Protein AF-A0A8B6FGN2-F1 (afdb_monomer_lite)

pLDDT: mean 79.42, std 17.48, range [38.09, 95.12]

InterPro domains:
  IPR011010 DNA breaking-rejoining enzyme, catalytic core [SSF56349] (1-50)
  IPR013762 Integrase-like, catalytic domain superfamily [G3DSA:1.10.443.10] (1-70)

Secondary structure (DSSP, 8-state):
-HHHHHHTT---TT----HHHHHHHHHHHHHHTT--HHHHHHHHT--SGGGGGG----HHHHHHHHHHHSPPP---------------------------SS--------TT--EEEEEETTEEEEEE-

Sequence (129 aa):
MKELFKAAGISTTDRNITNHSGKVTCCTTLFNAGFSDSTVKSRSGHRSTASDTYKRPLETLQDNVSKALQPPVPTSKNVKQENDLSIAKSNQHSFEDKENDNSTMTINVPNCINKVVIFKNGKRYCLEI

Structure (mmCIF, N/CA/C/O backbone):
data_AF-A0A8B6FGN2-F1
#
_entry.id   AF-A0A8B6FGN2-F1
#
loop_
_atom_site.group_PDB
_atom_site.id
_atom_site.type_symbol
_atom_site.label_atom_id
_atom_site.label_alt_id
_atom_site.label_comp_id
_atom_site.label_asym_id
_atom_site.label_entity_id
_atom_site.label_seq_id
_atom_site.pdbx_PDB_ins_code
_atom_site.Cartn_x
_atom_site.Cartn_y
_atom_site.Cartn_z
_atom_site.occupancy
_atom_site.B_iso_or_equiv
_atom_site.auth_seq_id
_atom_site.auth_comp_id
_atom_site.auth_asym_id
_atom_site.auth_atom_id
_atom_site.pdbx_PDB_model_num
ATOM 1 N N . MET A 1 1 ? 14.679 -1.729 -21.507 1.00 78.25 1 MET A N 1
ATOM 2 C CA . MET A 1 1 ? 13.427 -1.657 -20.719 1.00 78.25 1 MET A CA 1
ATOM 3 C C . MET A 1 1 ? 12.359 -0.829 -21.428 1.00 78.25 1 MET A C 1
ATOM 5 O O . MET A 1 1 ? 11.334 -1.407 -21.740 1.00 78.25 1 MET A O 1
ATOM 9 N N . LYS A 1 2 ? 12.588 0.449 -21.771 1.00 83.31 2 LYS A N 1
ATOM 10 C CA . LYS A 1 2 ? 11.606 1.277 -22.511 1.00 83.31 2 LYS A CA 1
ATOM 11 C C . LYS A 1 2 ? 11.091 0.635 -23.811 1.00 83.31 2 LYS A C 1
ATOM 13 O O . LYS A 1 2 ? 9.887 0.614 -24.017 1.00 83.31 2 LYS A O 1
ATOM 18 N N . GLU A 1 3 ? 11.969 0.009 -24.598 1.00 87.81 3 GLU A N 1
ATOM 19 C CA . GLU A 1 3 ? 11.564 -0.740 -25.804 1.00 87.81 3 GLU A CA 1
ATOM 20 C C . GLU A 1 3 ? 10.603 -1.901 -25.516 1.00 87.81 3 GLU A C 1
ATOM 22 O O . GLU A 1 3 ? 9.680 -2.137 -26.284 1.00 87.81 3 GLU A O 1
ATOM 27 N N . LEU A 1 4 ? 10.758 -2.591 -24.381 1.00 88.50 4 LEU A N 1
ATOM 28 C CA . LEU A 1 4 ? 9.853 -3.674 -23.981 1.00 88.50 4 LEU A CA 1
ATOM 29 C C . LEU A 1 4 ? 8.465 -3.130 -23.620 1.00 88.50 4 LEU A C 1
ATOM 31 O O . LEU A 1 4 ? 7.458 -3.709 -24.010 1.00 88.50 4 LEU A O 1
ATOM 35 N N . PHE A 1 5 ? 8.405 -1.988 -22.929 1.00 88.56 5 PHE A N 1
ATOM 36 C CA . PHE A 1 5 ? 7.139 -1.304 -22.646 1.00 88.56 5 PHE A CA 1
ATOM 37 C C . PHE A 1 5 ? 6.477 -0.787 -23.929 1.00 88.56 5 PHE A C 1
ATOM 39 O O . PHE A 1 5 ? 5.275 -0.965 -24.102 1.00 88.56 5 PHE A O 1
ATOM 46 N N . LYS A 1 6 ? 7.261 -0.233 -24.861 1.00 89.25 6 LYS A N 1
ATOM 47 C CA . LYS A 1 6 ? 6.781 0.222 -26.171 1.00 89.25 6 LYS A CA 1
ATOM 48 C C . LYS A 1 6 ? 6.234 -0.933 -27.016 1.00 89.25 6 LYS A C 1
ATOM 50 O O . LYS A 1 6 ? 5.146 -0.807 -27.566 1.00 89.25 6 LYS A O 1
ATOM 55 N N . ALA A 1 7 ? 6.939 -2.065 -27.067 1.00 92.44 7 ALA A N 1
ATOM 56 C CA . ALA A 1 7 ? 6.481 -3.278 -27.748 1.00 92.44 7 ALA A CA 1
ATOM 57 C C . ALA A 1 7 ? 5.191 -3.846 -27.129 1.00 92.44 7 ALA A C 1
ATOM 59 O O . ALA A 1 7 ? 4.355 -4.389 -27.843 1.00 92.44 7 ALA A O 1
ATOM 60 N N . ALA A 1 8 ? 4.998 -3.669 -25.819 1.00 91.25 8 ALA A N 1
ATOM 61 C CA . ALA A 1 8 ? 3.770 -4.028 -25.113 1.00 91.25 8 ALA A CA 1
ATOM 62 C C . ALA A 1 8 ? 2.637 -2.986 -25.251 1.00 91.25 8 ALA A C 1
ATOM 64 O O . ALA A 1 8 ? 1.598 -3.135 -24.612 1.00 91.25 8 ALA A O 1
ATOM 65 N N . GLY A 1 9 ? 2.824 -1.912 -26.030 1.00 91.81 9 GLY A N 1
ATOM 66 C CA . GLY A 1 9 ? 1.829 -0.845 -26.193 1.00 91.81 9 GLY A CA 1
ATOM 67 C C . GLY A 1 9 ? 1.652 0.051 -24.961 1.00 91.81 9 GLY A C 1
ATOM 68 O O . GLY A 1 9 ? 0.671 0.784 -24.860 1.00 91.81 9 GLY A O 1
ATOM 69 N N . ILE A 1 10 ? 2.587 0.015 -24.007 1.00 87.50 10 ILE A N 1
ATOM 70 C CA . ILE A 1 10 ? 2.536 0.828 -22.790 1.00 87.50 10 ILE A CA 1
ATOM 71 C C . ILE A 1 10 ? 3.251 2.156 -23.051 1.00 87.50 10 ILE A C 1
ATOM 73 O O . ILE A 1 10 ? 4.459 2.186 -23.295 1.00 87.50 10 ILE A O 1
ATOM 77 N N . SER A 1 11 ? 2.510 3.265 -22.952 1.00 87.94 11 SER A N 1
ATOM 78 C CA . SER A 1 11 ? 3.074 4.612 -23.096 1.00 87.94 11 SER A CA 1
ATOM 79 C C . SER A 1 11 ? 4.149 4.886 -22.040 1.00 87.94 11 SER A C 1
ATOM 81 O O . SER A 1 11 ? 3.940 4.697 -20.837 1.00 87.94 11 SER A O 1
ATOM 83 N N . THR A 1 12 ? 5.307 5.361 -22.500 1.00 87.69 12 THR A N 1
ATOM 84 C CA . THR A 1 12 ? 6.436 5.754 -21.647 1.00 87.69 12 THR A CA 1
ATOM 85 C C . THR A 1 12 ? 6.637 7.269 -21.587 1.00 87.69 12 THR A C 1
ATOM 87 O O . THR A 1 12 ? 7.581 7.712 -20.942 1.00 87.69 12 THR A O 1
ATOM 90 N N . THR A 1 13 ? 5.808 8.058 -22.277 1.00 84.50 13 THR A N 1
ATOM 91 C CA . THR A 1 13 ? 6.031 9.498 -22.509 1.00 84.50 13 THR A CA 1
ATOM 92 C C . THR A 1 13 ? 6.006 10.302 -21.210 1.00 84.50 13 THR A C 1
ATOM 94 O O . THR A 1 13 ? 6.890 11.119 -20.980 1.00 84.50 13 THR A O 1
ATOM 97 N N . ASP A 1 14 ? 5.080 9.969 -20.309 1.00 87.19 14 ASP A N 1
ATOM 98 C CA . ASP A 1 14 ? 4.891 10.678 -19.034 1.00 87.19 14 ASP A CA 1
ATOM 99 C C . ASP A 1 14 ? 5.536 9.953 -17.842 1.00 87.19 14 ASP A C 1
ATOM 101 O O . ASP A 1 14 ? 5.304 10.292 -16.682 1.00 87.19 14 ASP A O 1
ATOM 105 N N . ARG A 1 15 ? 6.315 8.890 -18.096 1.00 83.38 15 ARG A N 1
ATOM 106 C CA . ARG A 1 15 ? 6.840 8.006 -17.046 1.00 83.38 15 ARG A CA 1
ATOM 107 C C . ARG A 1 15 ? 8.352 7.884 -17.131 1.00 83.38 15 ARG A C 1
ATOM 109 O O . ARG A 1 15 ? 8.903 7.409 -18.124 1.00 83.38 15 ARG A O 1
ATOM 116 N N . ASN A 1 16 ? 9.034 8.182 -16.028 1.00 84.12 16 ASN A N 1
ATOM 117 C CA . ASN A 1 16 ? 10.458 7.889 -15.907 1.00 84.12 16 ASN A CA 1
ATOM 118 C C . ASN A 1 16 ? 10.689 6.396 -15.607 1.00 84.12 16 ASN A C 1
ATOM 120 O O . ASN A 1 16 ? 10.888 5.986 -14.462 1.00 84.12 16 ASN A O 1
ATOM 124 N N . ILE A 1 17 ? 10.617 5.570 -16.653 1.00 86.38 17 ILE A N 1
ATOM 125 C CA . ILE A 1 17 ? 10.857 4.127 -16.566 1.00 86.38 17 ILE A CA 1
ATOM 126 C C . ILE A 1 17 ? 12.354 3.853 -16.715 1.00 86.38 17 ILE A C 1
ATOM 128 O O . ILE A 1 17 ? 12.938 4.037 -17.787 1.00 86.38 17 ILE A O 1
ATOM 132 N N . THR A 1 18 ? 12.956 3.362 -15.637 1.00 88.38 18 THR A N 1
ATOM 133 C CA . THR A 1 18 ? 14.355 2.925 -15.574 1.00 88.38 18 THR A CA 1
ATOM 134 C C . THR A 1 18 ? 14.422 1.472 -15.120 1.00 88.38 18 THR A C 1
ATOM 136 O O . THR A 1 18 ? 13.438 0.914 -14.640 1.00 88.38 18 THR A O 1
ATOM 139 N N . ASN A 1 19 ? 15.600 0.849 -15.199 1.00 86.06 19 ASN A N 1
ATOM 140 C CA . ASN A 1 19 ? 15.784 -0.511 -14.684 1.00 86.06 19 ASN A CA 1
ATOM 141 C C . ASN A 1 19 ? 15.431 -0.632 -13.189 1.00 86.06 19 ASN A C 1
ATOM 143 O O . ASN A 1 19 ? 14.973 -1.685 -12.746 1.00 86.06 19 ASN A O 1
ATOM 147 N N . HIS A 1 20 ? 15.581 0.452 -12.419 1.00 88.00 20 HIS A N 1
ATOM 148 C CA . HIS A 1 20 ? 15.188 0.485 -11.015 1.00 88.00 20 HIS A CA 1
ATOM 149 C C . HIS A 1 20 ? 13.667 0.370 -10.833 1.00 88.00 20 HIS A C 1
ATOM 151 O O . HIS A 1 20 ? 13.224 -0.273 -9.885 1.00 88.00 20 HIS A O 1
ATOM 157 N N . SER A 1 21 ? 12.865 0.889 -11.771 1.00 88.56 21 SER A N 1
ATOM 158 C CA . SER A 1 21 ? 11.399 0.829 -11.722 1.00 88.56 21 SER A CA 1
ATOM 159 C C . SER A 1 21 ? 10.883 -0.608 -11.599 1.00 88.56 21 SER A C 1
ATOM 161 O O . SER A 1 21 ? 10.006 -0.869 -10.784 1.00 88.56 21 SER A O 1
ATOM 163 N N . GLY A 1 22 ? 11.477 -1.568 -12.321 1.00 89.56 22 GLY A N 1
ATOM 164 C CA . GLY A 1 22 ? 11.097 -2.982 -12.200 1.00 89.56 22 GLY A CA 1
ATOM 165 C C . GLY A 1 22 ? 11.405 -3.572 -10.820 1.00 89.56 22 GLY A C 1
ATOM 166 O O . GLY A 1 22 ? 10.636 -4.377 -10.294 1.00 89.56 22 GLY A O 1
ATOM 167 N N . LYS A 1 23 ? 12.501 -3.127 -10.193 1.00 91.19 23 LYS A N 1
ATOM 168 C CA . LYS A 1 23 ? 12.879 -3.546 -8.840 1.00 91.19 23 LYS A CA 1
ATOM 169 C C . LYS A 1 23 ? 11.898 -3.004 -7.798 1.00 91.19 23 LYS A C 1
ATOM 171 O O . LYS A 1 23 ? 11.472 -3.758 -6.928 1.00 91.19 23 LYS A O 1
ATOM 176 N N . VAL A 1 24 ? 11.494 -1.740 -7.939 1.00 91.88 24 VAL A N 1
ATOM 177 C CA . VAL A 1 24 ? 10.450 -1.108 -7.115 1.00 91.88 24 VAL A CA 1
ATOM 178 C C . VAL A 1 24 ? 9.137 -1.878 -7.242 1.00 91.88 24 VAL A C 1
ATOM 180 O O . VAL A 1 24 ? 8.597 -2.322 -6.234 1.00 91.88 24 VAL A O 1
ATOM 183 N N . THR A 1 25 ? 8.663 -2.114 -8.470 1.00 92.44 25 THR A N 1
ATOM 184 C CA . THR A 1 25 ? 7.418 -2.857 -8.719 1.00 92.44 25 THR A CA 1
ATOM 185 C C . THR A 1 25 ? 7.454 -4.254 -8.104 1.00 92.44 25 THR A C 1
ATOM 187 O O . THR A 1 25 ? 6.477 -4.668 -7.481 1.00 92.44 25 THR A O 1
ATOM 190 N N . CYS A 1 26 ? 8.578 -4.965 -8.221 1.00 92.94 26 CYS A N 1
ATOM 191 C CA . CYS A 1 26 ? 8.763 -6.274 -7.596 1.00 92.94 26 CYS A CA 1
ATOM 192 C C . CYS A 1 26 ? 8.614 -6.199 -6.067 1.00 92.94 26 CYS A C 1
ATOM 194 O O . CYS A 1 26 ? 7.783 -6.908 -5.501 1.00 92.94 26 CYS A O 1
ATOM 196 N N . CYS A 1 27 ? 9.348 -5.299 -5.402 1.00 95.12 27 CYS A N 1
ATOM 197 C CA . CYS A 1 27 ? 9.255 -5.130 -3.950 1.00 95.12 27 CYS A CA 1
ATOM 198 C C . CYS A 1 27 ? 7.839 -4.751 -3.499 1.00 95.12 27 CYS A C 1
ATOM 200 O O . CYS A 1 27 ? 7.310 -5.374 -2.583 1.00 95.12 27 CYS A O 1
ATOM 202 N N . THR A 1 28 ? 7.208 -3.767 -4.151 1.00 93.81 28 THR A N 1
ATOM 203 C CA . THR A 1 28 ? 5.837 -3.340 -3.830 1.00 93.81 28 THR A CA 1
ATOM 204 C C . THR A 1 28 ? 4.842 -4.489 -3.975 1.00 93.81 28 THR A C 1
ATOM 206 O O . THR A 1 28 ? 3.995 -4.674 -3.108 1.00 93.81 28 THR A O 1
ATOM 209 N N . THR A 1 29 ? 4.962 -5.297 -5.031 1.00 93.81 29 THR A N 1
ATOM 210 C CA . THR A 1 29 ? 4.073 -6.450 -5.251 1.00 93.81 29 THR A CA 1
ATOM 211 C C . THR A 1 29 ? 4.214 -7.479 -4.132 1.00 93.81 29 THR A C 1
ATOM 213 O O . THR A 1 29 ? 3.211 -7.969 -3.623 1.00 93.81 29 THR A O 1
ATOM 216 N N . LEU A 1 30 ? 5.446 -7.773 -3.704 1.00 93.94 30 LEU A N 1
ATOM 217 C CA . LEU A 1 30 ? 5.685 -8.717 -2.613 1.00 93.94 30 LEU A CA 1
ATOM 218 C C . LEU A 1 30 ? 5.149 -8.199 -1.272 1.00 93.94 30 LEU A C 1
ATOM 220 O O . LEU A 1 30 ? 4.524 -8.957 -0.535 1.00 93.94 30 LEU A O 1
ATOM 224 N N . PHE A 1 31 ? 5.336 -6.914 -0.966 1.00 93.56 31 PHE A N 1
ATOM 225 C CA . PHE A 1 31 ? 4.752 -6.331 0.243 1.00 93.56 31 PHE A CA 1
ATOM 226 C C . PHE A 1 31 ? 3.223 -6.385 0.224 1.00 93.56 31 PHE A C 1
ATOM 228 O O . PHE A 1 31 ? 2.617 -6.776 1.217 1.00 93.56 31 PHE A O 1
ATOM 235 N N . ASN A 1 32 ? 2.596 -6.066 -0.911 1.00 90.19 32 ASN A N 1
ATOM 236 C CA . ASN A 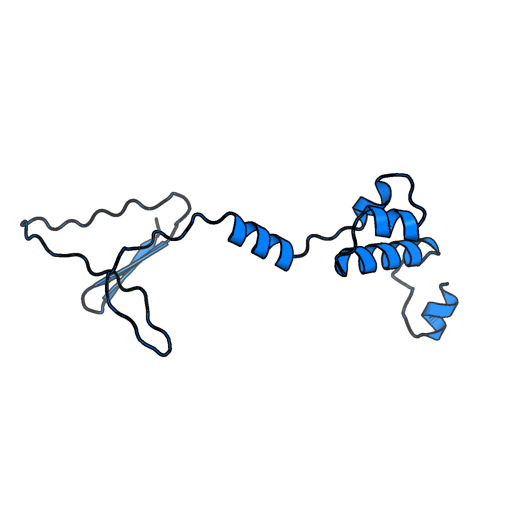1 32 ? 1.139 -6.122 -1.049 1.00 90.19 32 ASN A CA 1
ATOM 237 C C . ASN A 1 32 ? 0.586 -7.553 -0.956 1.00 90.19 32 ASN A C 1
ATOM 239 O O . ASN A 1 32 ? -0.542 -7.741 -0.514 1.00 90.19 32 ASN A O 1
ATOM 243 N N . ALA A 1 33 ? 1.376 -8.558 -1.337 1.00 90.25 33 ALA A N 1
ATOM 244 C CA . ALA A 1 33 ? 1.040 -9.968 -1.149 1.00 90.25 33 ALA A CA 1
ATOM 245 C C . ALA A 1 33 ? 1.240 -10.459 0.302 1.00 90.25 33 ALA A C 1
ATOM 247 O O . ALA A 1 33 ? 0.990 -11.627 0.588 1.00 90.25 33 ALA A O 1
ATOM 248 N N . GLY A 1 34 ? 1.687 -9.592 1.220 1.00 90.25 34 GLY A N 1
ATOM 249 C CA . GLY A 1 34 ? 1.833 -9.906 2.643 1.00 90.25 34 GLY A CA 1
ATOM 250 C C . GLY A 1 34 ? 3.143 -10.601 3.019 1.00 90.25 34 GLY A C 1
ATOM 251 O O . GLY A 1 34 ? 3.260 -11.112 4.132 1.00 90.25 34 GLY A O 1
ATOM 252 N N . PHE A 1 35 ? 4.143 -10.635 2.130 1.00 92.62 35 PHE A N 1
ATOM 253 C CA . PHE A 1 35 ? 5.446 -11.209 2.470 1.00 92.62 35 PHE A CA 1
ATOM 254 C C . PHE A 1 35 ? 6.193 -10.355 3.500 1.00 92.62 35 PHE A C 1
ATOM 256 O O . PHE A 1 35 ? 6.139 -9.125 3.483 1.00 92.62 35 PHE A O 1
ATOM 263 N N . SER A 1 36 ? 6.948 -11.025 4.373 1.00 92.62 36 SER A N 1
ATOM 264 C CA . SER A 1 36 ? 7.726 -10.366 5.420 1.00 92.62 36 SER A CA 1
ATOM 265 C C . SER A 1 36 ? 8.888 -9.542 4.862 1.00 92.62 36 SER A C 1
ATOM 267 O O . SER A 1 36 ? 9.494 -9.884 3.843 1.00 92.62 36 SER A O 1
ATOM 269 N N . ASP A 1 37 ? 9.276 -8.500 5.597 1.00 92.94 37 ASP A N 1
ATOM 270 C CA . ASP A 1 37 ? 10.412 -7.636 5.259 1.00 92.94 37 ASP A CA 1
ATOM 271 C C . ASP A 1 37 ? 11.697 -8.401 4.979 1.00 92.94 37 ASP A C 1
ATOM 273 O O . ASP A 1 37 ? 12.403 -8.081 4.027 1.00 92.94 37 ASP A O 1
ATOM 277 N N . SER A 1 38 ? 12.011 -9.407 5.797 1.00 94.25 38 SER A N 1
ATOM 278 C CA . SER A 1 38 ? 13.215 -10.220 5.631 1.00 94.25 38 SER A CA 1
ATOM 279 C C . SER A 1 38 ? 13.198 -10.970 4.300 1.00 94.25 38 SER A C 1
ATOM 281 O O . SER A 1 38 ? 14.208 -10.999 3.594 1.00 94.25 38 SER A O 1
ATOM 283 N N . THR A 1 39 ? 12.035 -11.498 3.913 1.00 95.00 39 THR A N 1
ATOM 284 C CA . THR A 1 39 ? 11.831 -12.201 2.643 1.00 95.00 39 THR A CA 1
ATOM 285 C C . THR A 1 39 ? 11.993 -11.243 1.470 1.00 95.00 39 THR A C 1
ATOM 287 O O . THR A 1 39 ? 12.761 -11.518 0.546 1.00 95.00 39 THR A O 1
ATOM 290 N N . VAL A 1 40 ? 11.332 -10.082 1.519 1.00 95.06 40 VAL A N 1
ATOM 291 C CA . VAL A 1 40 ? 11.413 -9.081 0.447 1.00 95.06 40 VAL A CA 1
ATOM 292 C C . VAL A 1 40 ? 12.832 -8.526 0.318 1.00 95.06 40 VAL A C 1
ATOM 294 O O . VAL A 1 40 ? 13.354 -8.441 -0.796 1.00 95.06 40 VAL A O 1
ATOM 297 N N . LYS A 1 41 ? 13.504 -8.213 1.433 1.00 94.88 41 LYS A N 1
ATOM 298 C CA . LYS A 1 41 ? 14.896 -7.731 1.461 1.00 94.88 41 LYS A CA 1
ATOM 299 C C . LYS A 1 41 ? 15.860 -8.768 0.889 1.00 94.88 41 LYS A C 1
ATOM 301 O O . LYS A 1 41 ? 16.648 -8.429 0.008 1.00 94.88 41 LYS A O 1
ATOM 306 N N . SER A 1 42 ? 15.737 -10.031 1.304 1.00 94.50 42 SER A N 1
ATOM 307 C CA . SER A 1 42 ? 16.541 -11.140 0.776 1.00 94.50 42 SER A CA 1
ATOM 308 C C . SER A 1 42 ? 16.346 -11.307 -0.734 1.00 94.50 42 SER A C 1
ATOM 310 O O . SER A 1 42 ? 17.312 -11.299 -1.497 1.00 94.50 42 SER A O 1
ATOM 312 N N . ARG A 1 43 ? 15.088 -11.341 -1.198 1.00 94.25 43 ARG A N 1
ATOM 313 C CA . ARG A 1 43 ? 14.753 -11.552 -2.614 1.00 94.25 43 ARG A CA 1
ATOM 314 C C . ARG A 1 43 ? 15.191 -10.406 -3.523 1.00 94.25 43 ARG A C 1
ATOM 316 O O . ARG A 1 43 ? 15.560 -10.646 -4.673 1.00 94.25 43 ARG A O 1
ATOM 323 N N . SER A 1 44 ? 15.125 -9.174 -3.026 1.00 92.62 44 SER A N 1
ATOM 324 C CA . SER A 1 44 ? 15.484 -7.959 -3.768 1.00 92.62 44 SER A CA 1
ATOM 325 C C . SER A 1 44 ? 16.947 -7.534 -3.580 1.00 92.62 44 SER A C 1
ATOM 327 O O . SER A 1 44 ? 17.413 -6.611 -4.256 1.00 92.62 44 SER A O 1
ATOM 329 N N . GLY A 1 45 ? 17.690 -8.195 -2.689 1.00 93.31 45 GLY A N 1
ATOM 330 C CA . GLY A 1 45 ? 19.085 -7.879 -2.384 1.00 93.31 45 GLY A CA 1
ATOM 331 C C . GLY A 1 45 ? 19.274 -6.573 -1.607 1.00 93.31 45 GLY A C 1
ATOM 332 O O . GLY A 1 45 ? 20.335 -5.960 -1.705 1.00 93.31 45 GLY A O 1
ATOM 333 N N . HIS A 1 46 ? 18.263 -6.114 -0.865 1.00 93.94 46 HIS A N 1
ATOM 334 C CA . HIS A 1 46 ? 18.421 -4.970 0.031 1.00 93.94 46 HIS A CA 1
ATOM 335 C C . HIS A 1 46 ? 19.103 -5.412 1.328 1.00 93.94 46 HIS A C 1
ATOM 337 O O . HIS A 1 46 ? 18.688 -6.373 1.972 1.00 93.94 46 HIS A O 1
ATOM 343 N N . ARG A 1 47 ? 20.156 -4.688 1.715 1.00 91.19 47 ARG A N 1
ATOM 344 C CA . ARG A 1 47 ? 20.815 -4.837 3.024 1.00 91.19 47 ARG A CA 1
ATOM 345 C C . ARG A 1 47 ? 20.340 -3.802 4.039 1.00 91.19 47 ARG A C 1
ATOM 347 O O . ARG A 1 47 ? 20.453 -4.030 5.235 1.00 91.19 47 ARG A O 1
ATOM 354 N N . SER A 1 48 ? 19.795 -2.690 3.555 1.00 91.19 48 SER A N 1
ATOM 355 C CA . SER A 1 48 ? 19.253 -1.600 4.360 1.00 91.19 48 SER A CA 1
ATOM 356 C C . SER A 1 48 ? 17.722 -1.621 4.399 1.00 91.19 48 SER A C 1
ATOM 358 O O . SER A 1 48 ? 17.060 -2.440 3.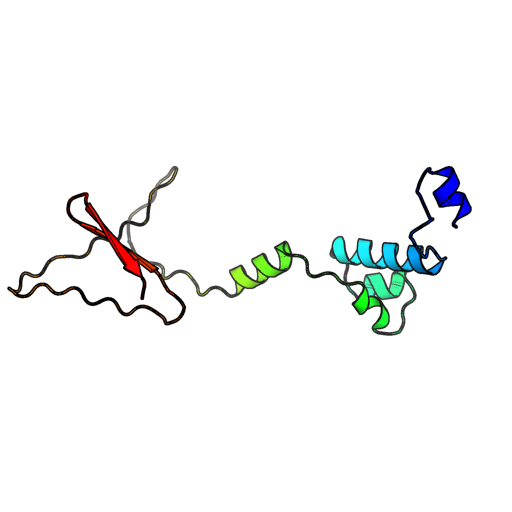757 1.00 91.19 48 SER A O 1
ATOM 360 N N . THR A 1 49 ? 17.153 -0.668 5.132 1.00 91.50 49 THR A N 1
ATOM 361 C CA . THR A 1 49 ? 15.712 -0.387 5.220 1.00 91.50 49 THR A CA 1
ATOM 362 C C . THR A 1 49 ? 15.155 0.363 4.005 1.00 91.50 49 THR A C 1
ATOM 364 O O . THR A 1 49 ? 13.983 0.714 3.990 1.00 91.50 49 THR A O 1
ATOM 367 N N . ALA A 1 50 ? 15.941 0.584 2.942 1.00 90.56 50 ALA A N 1
ATOM 368 C CA . ALA A 1 50 ? 15.481 1.317 1.756 1.00 90.56 50 ALA A CA 1
ATOM 369 C C . ALA A 1 50 ? 14.233 0.689 1.102 1.00 90.56 50 ALA A C 1
ATOM 371 O O . ALA A 1 50 ? 13.373 1.411 0.599 1.00 90.56 50 ALA A O 1
ATOM 372 N N . SER A 1 51 ? 14.090 -0.640 1.170 1.00 91.38 51 SER A N 1
ATOM 373 C CA . SER A 1 51 ? 12.898 -1.346 0.682 1.00 91.38 51 SER A CA 1
ATOM 374 C C . SER A 1 51 ? 11.611 -0.931 1.392 1.00 91.38 51 SER A C 1
ATOM 376 O O . SER A 1 51 ? 10.533 -1.089 0.833 1.00 91.38 51 SER A O 1
ATOM 378 N N . ASP A 1 52 ? 11.708 -0.410 2.614 1.00 90.00 52 ASP A N 1
ATOM 379 C CA . ASP A 1 52 ? 10.548 -0.109 3.450 1.00 90.00 52 ASP A CA 1
ATOM 380 C C . ASP A 1 52 ? 9.768 1.092 2.889 1.00 90.00 52 ASP A C 1
ATOM 382 O O . ASP A 1 52 ? 8.559 1.183 3.079 1.00 90.00 52 ASP A O 1
ATOM 386 N N . THR A 1 53 ? 10.420 1.933 2.074 1.00 92.19 53 THR A N 1
ATOM 387 C CA . THR A 1 53 ? 9.775 3.008 1.294 1.00 92.19 53 THR A CA 1
ATOM 388 C C . THR A 1 53 ? 8.764 2.494 0.263 1.00 92.19 53 THR A C 1
ATOM 390 O O . THR A 1 53 ? 7.919 3.252 -0.208 1.00 92.19 53 THR A O 1
ATOM 393 N N . TYR A 1 54 ? 8.824 1.207 -0.092 1.00 92.06 54 TYR A N 1
ATOM 394 C CA . TYR A 1 54 ? 7.914 0.586 -1.054 1.00 92.06 54 TYR A CA 1
ATOM 395 C C . TYR A 1 54 ? 6.659 -0.004 -0.410 1.00 92.06 54 TYR A C 1
ATOM 397 O O . TYR A 1 54 ? 5.768 -0.451 -1.139 1.00 92.06 54 TYR A O 1
ATOM 405 N N . LYS A 1 55 ? 6.586 -0.024 0.927 1.00 89.38 55 LYS A N 1
ATOM 406 C CA . LYS A 1 55 ? 5.409 -0.485 1.659 1.00 89.38 55 LYS A CA 1
ATOM 407 C C . LYS A 1 55 ? 4.276 0.510 1.485 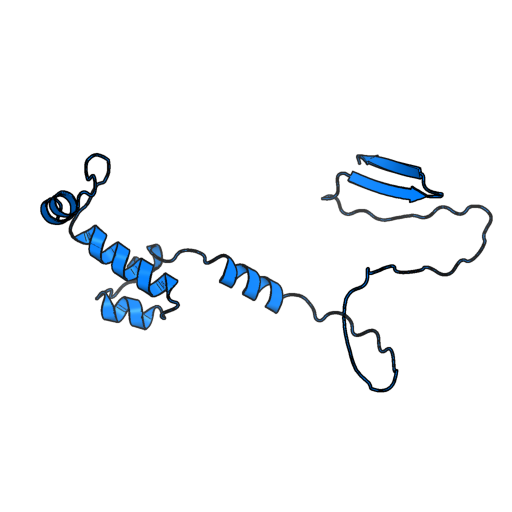1.00 89.38 55 LYS A C 1
ATOM 409 O O . LYS A 1 55 ? 4.452 1.712 1.677 1.00 89.38 55 LYS A O 1
ATOM 414 N N . ARG A 1 56 ? 3.096 -0.002 1.153 1.00 83.69 56 ARG A N 1
ATOM 415 C CA . ARG A 1 56 ? 1.870 0.791 1.113 1.00 83.69 56 ARG A CA 1
ATOM 416 C C . ARG A 1 56 ? 0.982 0.387 2.285 1.00 83.69 56 ARG A C 1
ATOM 418 O O . ARG A 1 56 ? 0.891 -0.809 2.563 1.00 83.69 56 ARG A O 1
ATOM 425 N N . PRO A 1 57 ? 0.341 1.342 2.978 1.00 78.69 57 PRO A N 1
ATOM 426 C CA . PRO A 1 57 ? -0.684 1.008 3.952 1.00 78.69 57 PRO A CA 1
ATOM 427 C C . PRO A 1 57 ? -1.789 0.230 3.242 1.00 78.69 57 PRO A C 1
ATOM 429 O O . PRO A 1 57 ? -2.339 0.703 2.249 1.00 78.69 57 PRO A O 1
ATOM 432 N N . LEU A 1 58 ? -2.078 -0.975 3.722 1.00 79.50 58 LEU A N 1
ATOM 433 C CA . LEU A 1 58 ? -3.198 -1.755 3.224 1.00 79.50 58 LEU A CA 1
ATOM 434 C C . LEU A 1 58 ? -4.408 -1.422 4.098 1.00 79.50 58 LEU A C 1
ATOM 436 O O . LEU A 1 58 ? -4.379 -1.687 5.299 1.00 79.50 58 LEU A O 1
ATOM 440 N N . GLU A 1 59 ? -5.450 -0.832 3.514 1.00 79.12 59 GLU A N 1
ATOM 441 C CA . GLU A 1 59 ? -6.653 -0.411 4.254 1.00 79.12 59 GLU A CA 1
ATOM 442 C C . GLU A 1 59 ? -7.272 -1.570 5.040 1.00 79.12 59 GLU A C 1
ATOM 444 O O . GLU A 1 59 ? -7.653 -1.410 6.195 1.00 79.12 59 GLU A O 1
ATOM 449 N N . THR A 1 60 ? -7.272 -2.772 4.461 1.00 76.25 60 THR A N 1
ATOM 450 C CA . THR A 1 60 ? -7.764 -3.987 5.123 1.00 76.25 60 THR A CA 1
ATOM 451 C C . THR A 1 60 ? -6.950 -4.354 6.363 1.00 76.25 60 THR A C 1
ATOM 453 O O . THR A 1 60 ? -7.508 -4.806 7.359 1.00 76.25 60 THR A O 1
ATOM 456 N N . LEU A 1 61 ? -5.632 -4.135 6.338 1.00 79.06 61 LEU A N 1
ATOM 457 C CA . LEU A 1 61 ? -4.773 -4.362 7.497 1.00 79.06 61 LEU A CA 1
ATOM 458 C C . LEU A 1 61 ? -5.037 -3.314 8.582 1.00 79.06 61 LEU A C 1
ATOM 460 O O . LEU A 1 61 ? -5.086 -3.667 9.756 1.00 79.06 61 LEU A O 1
ATOM 464 N N . GLN A 1 62 ? -5.254 -2.054 8.198 1.00 84.19 62 GLN A N 1
ATOM 465 C CA . GLN A 1 62 ? -5.619 -1.006 9.151 1.00 84.19 62 GLN A CA 1
ATOM 466 C C . GLN A 1 62 ? -6.968 -1.294 9.818 1.00 84.19 62 GLN A C 1
ATOM 468 O O . GLN A 1 62 ? -7.053 -1.240 11.041 1.00 84.19 62 GLN A O 1
ATOM 473 N N . ASP A 1 63 ? -7.980 -1.691 9.045 1.00 86.00 63 ASP A N 1
ATOM 474 C CA . ASP A 1 63 ? -9.303 -2.055 9.563 1.00 86.00 63 ASP A CA 1
ATOM 475 C C . ASP A 1 63 ? -9.233 -3.255 10.525 1.00 86.00 63 ASP A C 1
ATOM 477 O O . ASP A 1 63 ? -9.814 -3.239 11.610 1.00 86.00 63 ASP A O 1
ATOM 481 N N . ASN A 1 64 ? -8.439 -4.277 10.191 1.00 85.12 64 ASN A N 1
ATOM 482 C CA . ASN A 1 64 ? -8.221 -5.426 11.074 1.00 85.12 64 ASN A CA 1
ATOM 483 C C . ASN A 1 64 ? -7.537 -5.037 12.392 1.00 85.12 64 ASN A C 1
ATOM 485 O O . ASN A 1 64 ? -7.939 -5.517 13.452 1.00 85.12 64 ASN A O 1
ATOM 489 N N . VAL A 1 65 ? -6.532 -4.157 12.341 1.00 86.94 65 VAL A N 1
ATOM 490 C CA . VAL A 1 65 ? -5.874 -3.630 13.547 1.00 86.94 65 VAL A CA 1
ATOM 491 C C . VAL A 1 65 ? -6.869 -2.833 14.387 1.00 86.94 65 VAL A C 1
ATOM 493 O O . VAL A 1 65 ? -6.948 -3.041 15.595 1.00 86.94 65 VAL A O 1
ATOM 496 N N . SER A 1 66 ? -7.677 -1.975 13.763 1.00 89.75 66 SER A N 1
ATOM 497 C CA . SER A 1 66 ? -8.716 -1.218 14.460 1.00 89.75 66 SER A CA 1
ATOM 498 C C . SER A 1 66 ? -9.721 -2.134 15.155 1.00 89.75 66 SER A C 1
ATOM 500 O O . SER A 1 66 ? -10.007 -1.920 16.329 1.00 89.75 66 SER A O 1
ATOM 502 N N . LYS A 1 67 ? -10.210 -3.183 14.483 1.00 88.00 67 LYS A N 1
ATOM 503 C CA . LYS A 1 67 ? -11.126 -4.172 15.078 1.00 88.00 67 LYS A CA 1
ATOM 504 C C . LYS A 1 67 ? -10.496 -4.926 16.245 1.00 88.00 67 LYS A C 1
ATOM 506 O O . LYS A 1 67 ? -11.154 -5.116 17.259 1.00 88.00 67 LYS A O 1
ATOM 511 N N . ALA A 1 68 ? -9.233 -5.331 16.126 1.00 89.69 68 ALA A N 1
ATOM 512 C CA . ALA A 1 68 ? -8.532 -6.053 17.187 1.00 89.69 68 ALA A CA 1
ATOM 513 C C . ALA A 1 68 ? -8.314 -5.205 18.453 1.00 89.69 68 ALA A C 1
ATOM 515 O O . ALA A 1 68 ? -8.219 -5.750 19.549 1.00 89.69 68 ALA A O 1
ATOM 516 N N . LEU A 1 69 ? -8.231 -3.881 18.300 1.00 92.25 69 LEU A N 1
ATOM 517 C CA . LEU A 1 69 ? -8.059 -2.935 19.402 1.00 92.25 69 LEU A CA 1
ATOM 518 C C . LEU A 1 69 ? -9.386 -2.422 19.977 1.00 92.25 69 LEU A C 1
ATOM 520 O O . LEU A 1 69 ? -9.369 -1.709 20.982 1.00 92.25 69 LEU A O 1
ATOM 524 N N . GLN A 1 70 ? -10.530 -2.749 19.363 1.00 89.00 70 GLN A N 1
ATOM 525 C CA . GLN A 1 70 ? -11.824 -2.392 19.936 1.00 89.00 70 GLN A CA 1
ATOM 526 C C . GLN A 1 70 ? -12.023 -3.140 21.261 1.00 89.00 70 GLN A C 1
ATOM 528 O O . GLN A 1 70 ? -11.726 -4.335 21.347 1.00 89.00 70 GLN A O 1
ATOM 533 N N . PRO A 1 71 ? -12.518 -2.459 22.310 1.00 86.56 71 PRO A N 1
ATOM 534 C CA . PRO A 1 71 ? -12.797 -3.114 23.577 1.00 86.56 71 PRO A CA 1
ATOM 535 C C . PRO A 1 71 ? -13.813 -4.248 23.365 1.00 86.56 71 PRO A C 1
ATOM 537 O O . PRO A 1 71 ? -14.705 -4.108 22.521 1.00 86.56 71 PRO A O 1
ATOM 540 N N . PRO A 1 72 ? -13.717 -5.354 24.130 1.00 82.31 72 PRO A N 1
ATOM 541 C CA . PRO A 1 72 ? -14.716 -6.410 24.084 1.00 82.31 72 PRO A CA 1
ATOM 542 C C . PRO A 1 72 ? -16.101 -5.800 24.275 1.00 82.31 72 PRO A C 1
ATOM 544 O O . PRO A 1 72 ? -16.323 -5.047 25.227 1.00 82.31 72 PRO A O 1
ATOM 547 N N . VAL A 1 73 ? -17.026 -6.108 23.364 1.00 79.69 73 VAL A N 1
ATOM 548 C CA . VAL A 1 73 ? -18.414 -5.669 23.512 1.00 79.69 73 VAL A CA 1
ATOM 549 C C . VAL A 1 73 ? -18.903 -6.203 24.859 1.00 79.69 73 VAL A C 1
ATOM 551 O O . VAL A 1 73 ? -18.755 -7.405 25.105 1.00 79.69 73 VAL A O 1
ATOM 554 N N . PRO A 1 74 ? -19.435 -5.348 25.751 1.00 74.94 74 PRO A N 1
ATOM 555 C CA . PRO A 1 74 ? -19.920 -5.802 27.039 1.00 74.94 74 PRO A CA 1
ATOM 556 C C . PRO A 1 74 ? -20.971 -6.881 26.795 1.00 74.94 74 PRO A C 1
ATOM 558 O O . PRO A 1 74 ? -22.037 -6.624 26.235 1.00 74.94 74 PRO A O 1
ATOM 561 N N . THR A 1 75 ? -20.651 -8.110 27.193 1.00 62.94 75 THR A N 1
ATOM 562 C CA . THR A 1 75 ? -21.614 -9.201 27.211 1.00 62.94 75 THR A CA 1
ATOM 563 C C . THR A 1 75 ? -22.659 -8.831 28.251 1.00 62.94 75 THR A C 1
ATOM 565 O O . THR A 1 75 ? -22.448 -9.030 29.450 1.00 62.94 75 THR A O 1
ATOM 568 N N . SER A 1 76 ? -23.783 -8.266 27.812 1.00 60.34 76 SER A N 1
ATOM 569 C CA . SER A 1 76 ? -24.998 -8.315 28.611 1.00 60.34 76 SER A CA 1
ATOM 570 C C . SER A 1 76 ? -25.258 -9.795 28.858 1.00 60.34 76 SER A C 1
ATOM 572 O O . SER A 1 76 ? -25.516 -10.548 27.918 1.00 60.34 76 SER A O 1
ATOM 574 N N . LYS A 1 77 ? -25.077 -10.239 30.104 1.00 52.12 77 LYS A N 1
ATOM 575 C CA . LYS A 1 77 ? -25.437 -11.586 30.541 1.00 52.12 77 LYS A CA 1
ATOM 576 C C . LYS A 1 77 ? -26.957 -11.705 30.464 1.00 52.12 77 LYS A C 1
ATOM 578 O O . LYS A 1 77 ? -27.637 -11.646 31.480 1.00 52.12 77 LYS A O 1
ATOM 583 N N . ASN A 1 78 ? -27.498 -11.870 29.263 1.00 47.75 78 ASN A N 1
ATOM 584 C CA . ASN A 1 78 ? -28.807 -12.464 29.108 1.00 47.75 78 ASN A CA 1
ATOM 585 C C . ASN A 1 78 ? -28.582 -13.971 29.151 1.00 47.75 78 ASN A C 1
ATOM 587 O O . ASN A 1 78 ? -28.223 -14.605 28.163 1.00 47.75 78 ASN A O 1
ATOM 591 N N . VAL A 1 79 ? -28.732 -14.530 30.350 1.00 49.56 79 VAL A N 1
ATOM 592 C CA . VAL A 1 79 ? -29.088 -15.936 30.495 1.00 49.56 79 VAL A CA 1
ATOM 593 C C . VAL A 1 79 ? -30.335 -16.132 29.648 1.00 49.56 79 VAL A C 1
ATOM 595 O O . VAL A 1 79 ? -31.373 -15.564 29.979 1.00 49.56 79 VAL A O 1
ATOM 598 N N . LYS A 1 80 ? -30.244 -16.914 28.577 1.00 45.88 80 LYS A N 1
ATOM 599 C CA . LYS A 1 80 ? -31.357 -17.735 28.107 1.00 45.88 80 LYS A CA 1
ATOM 600 C C . LYS A 1 80 ? -30.847 -18.831 27.192 1.00 45.88 80 LYS A C 1
ATOM 602 O O . LYS A 1 80 ? -29.897 -18.655 26.439 1.00 45.88 80 LYS A O 1
ATOM 607 N N . GLN A 1 81 ? -31.473 -19.975 27.412 1.00 41.91 81 GLN A N 1
ATOM 608 C CA . GLN A 1 81 ? -31.152 -21.282 26.886 1.00 41.91 81 GLN A CA 1
ATOM 609 C C . GLN A 1 81 ? -31.060 -21.291 25.360 1.00 41.91 81 GLN A C 1
ATOM 611 O O . GLN A 1 81 ? -31.723 -20.529 24.660 1.00 41.91 81 GLN A O 1
ATOM 616 N N . GLU A 1 82 ? -30.208 -22.200 24.915 1.00 43.53 82 GLU A N 1
ATOM 617 C CA . GLU A 1 82 ? -29.998 -22.708 23.568 1.00 43.53 82 GLU A CA 1
ATOM 618 C C . GLU A 1 82 ? -31.297 -22.809 22.746 1.00 43.53 82 GLU A C 1
ATOM 620 O O . GLU A 1 82 ? -32.247 -23.473 23.156 1.00 43.53 82 GLU A O 1
ATOM 625 N N . ASN A 1 83 ? -31.348 -22.169 21.576 1.00 46.53 83 ASN A N 1
ATOM 626 C CA . ASN A 1 83 ? -31.238 -22.855 20.281 1.00 46.53 83 ASN A CA 1
ATOM 627 C C . ASN A 1 83 ? -31.623 -21.939 19.105 1.00 46.53 83 ASN A C 1
ATOM 629 O O . ASN A 1 83 ? -32.678 -21.314 19.094 1.00 46.53 83 ASN A O 1
ATOM 633 N N . ASP A 1 84 ? -30.723 -21.946 18.124 1.00 43.12 84 ASP A N 1
ATOM 634 C CA . ASP A 1 84 ? -30.898 -21.820 16.676 1.00 43.12 84 ASP A CA 1
ATOM 635 C C . ASP A 1 84 ? -31.630 -20.641 15.988 1.00 43.12 84 ASP A C 1
ATOM 637 O O . ASP A 1 84 ? -32.788 -20.315 16.217 1.00 43.12 84 ASP A O 1
ATOM 641 N N . LEU A 1 85 ? -30.913 -20.173 14.951 1.00 41.38 85 LEU A N 1
ATOM 642 C CA . LEU A 1 85 ? -31.348 -19.592 13.670 1.00 41.38 85 LEU A CA 1
ATOM 643 C C . LEU A 1 85 ? -31.763 -18.103 13.579 1.00 41.38 85 LEU A C 1
ATOM 645 O O . LEU A 1 85 ? -32.885 -17.694 13.846 1.00 41.38 85 LEU A O 1
ATOM 649 N N . SER A 1 86 ? -30.887 -17.372 12.874 1.00 49.66 86 SER A N 1
ATOM 650 C CA . SER A 1 86 ? -31.186 -16.432 11.774 1.00 49.66 86 SER A CA 1
ATOM 651 C C . SER A 1 86 ? -31.661 -14.985 12.052 1.00 49.66 86 SER A C 1
ATOM 653 O O . SER A 1 86 ? -32.739 -14.720 12.560 1.00 49.66 86 SER A O 1
ATOM 655 N N . ILE A 1 87 ? -30.848 -14.061 11.512 1.00 43.84 87 ILE A N 1
ATOM 656 C CA . ILE A 1 87 ? -31.199 -12.819 10.790 1.00 43.84 87 ILE A CA 1
ATOM 657 C C . ILE A 1 87 ? -31.783 -11.627 11.586 1.00 43.84 87 ILE A C 1
ATOM 659 O O . ILE A 1 87 ? -32.936 -11.599 11.994 1.00 43.84 87 ILE A O 1
ATOM 663 N N . ALA A 1 88 ? -30.943 -10.579 11.627 1.00 49.81 88 ALA A N 1
ATOM 664 C CA . ALA A 1 88 ? -31.200 -9.130 11.625 1.00 49.81 88 ALA A CA 1
ATOM 665 C C . ALA A 1 88 ? -32.300 -8.556 12.537 1.00 49.81 88 ALA A C 1
ATOM 667 O O . ALA A 1 88 ? -33.481 -8.742 12.265 1.00 49.81 88 ALA A O 1
ATOM 668 N N . LYS A 1 89 ? -31.915 -7.673 13.481 1.00 38.09 89 LYS A N 1
ATOM 669 C CA . LYS A 1 89 ? -32.722 -6.496 13.867 1.00 38.09 89 LYS A CA 1
ATOM 670 C C . LYS A 1 89 ? -31.958 -5.471 14.721 1.00 38.09 89 LYS A C 1
ATOM 672 O O . LYS A 1 89 ? -31.356 -5.805 15.730 1.00 38.09 89 LYS A O 1
ATOM 677 N N . SER A 1 90 ? -32.021 -4.227 14.235 1.00 41.56 90 SER A N 1
ATOM 678 C CA . SER A 1 90 ? -32.026 -2.929 14.929 1.00 41.56 90 SER A CA 1
ATOM 679 C C . SER A 1 90 ? -31.787 -2.937 16.450 1.00 41.56 90 SER A C 1
ATOM 681 O O . SER A 1 90 ? -32.614 -3.433 17.210 1.00 41.56 90 SER A O 1
ATOM 683 N N . ASN A 1 91 ? -30.707 -2.276 16.886 1.00 41.06 91 ASN A N 1
ATOM 684 C CA . ASN A 1 91 ? -30.512 -1.876 18.281 1.00 41.06 91 ASN A CA 1
ATOM 685 C C . ASN A 1 91 ? -31.505 -0.757 18.639 1.00 41.06 91 ASN A C 1
ATOM 687 O O . ASN A 1 91 ? -31.206 0.425 18.468 1.00 41.06 91 ASN A O 1
ATOM 691 N N . GLN A 1 92 ? -32.683 -1.127 19.137 1.00 45.66 92 GLN A N 1
ATOM 692 C CA . GLN A 1 92 ? -33.527 -0.230 19.922 1.00 45.66 92 GLN A CA 1
ATOM 693 C C . GLN A 1 92 ? -33.273 -0.510 21.403 1.00 45.66 92 GLN A C 1
ATOM 695 O O . GLN A 1 92 ? -33.568 -1.596 21.894 1.00 45.66 92 GLN A O 1
ATOM 700 N N . HIS A 1 93 ? -32.699 0.465 22.105 1.00 41.88 93 HIS A N 1
ATOM 701 C CA . HIS A 1 93 ? -32.584 0.439 23.558 1.00 41.88 93 HIS A CA 1
ATOM 702 C C . HIS A 1 93 ? -33.800 1.170 24.136 1.00 41.88 93 HIS A C 1
ATOM 704 O O . HIS A 1 93 ? -33.918 2.385 23.986 1.00 41.88 93 HIS A O 1
ATOM 710 N N . SER A 1 94 ? -34.726 0.438 24.754 1.00 41.88 94 SER A N 1
ATOM 711 C CA . SER A 1 94 ? -35.834 1.022 25.517 1.00 41.88 94 SER A CA 1
ATOM 712 C C . SER A 1 94 ? -35.326 1.518 26.874 1.00 41.88 94 SER A C 1
ATOM 714 O O . SER A 1 94 ? -34.512 0.844 27.506 1.00 41.88 94 SER A O 1
ATOM 716 N N . PHE A 1 95 ? -35.789 2.685 27.315 1.00 50.62 95 PHE A N 1
ATOM 717 C CA . PHE A 1 95 ? -35.562 3.213 28.662 1.00 50.62 95 PHE A CA 1
ATOM 718 C C . PHE A 1 95 ? -36.881 3.140 29.439 1.00 50.62 95 PHE A C 1
ATOM 720 O O . PHE A 1 95 ? -37.930 3.435 28.873 1.00 50.62 95 PHE A O 1
ATOM 727 N N . GLU A 1 96 ? -36.827 2.690 30.694 1.00 46.84 96 GLU A N 1
ATOM 728 C CA . GLU A 1 96 ? -37.986 2.621 31.590 1.00 46.84 96 GLU A CA 1
ATOM 729 C C . GLU A 1 96 ? -38.314 4.006 32.163 1.00 46.84 96 GLU A C 1
ATOM 731 O O . GLU A 1 96 ? -37.425 4.730 32.620 1.00 46.84 96 GLU A O 1
ATOM 736 N N . ASP A 1 97 ? -39.602 4.352 32.146 1.00 45.50 97 ASP A N 1
ATOM 737 C CA . ASP A 1 97 ? -40.129 5.634 32.602 1.00 45.50 97 ASP A CA 1
ATOM 738 C C . ASP A 1 97 ? -40.220 5.700 34.134 1.00 45.50 97 ASP A C 1
ATOM 740 O O . ASP A 1 97 ? -40.804 4.833 34.790 1.00 45.50 97 ASP A O 1
ATOM 744 N N . LYS A 1 98 ? -39.708 6.790 34.715 1.00 47.06 98 LYS A N 1
ATOM 745 C CA . LYS A 1 98 ? -40.186 7.297 36.005 1.00 47.06 98 LYS A CA 1
ATOM 746 C C . LYS A 1 98 ? -40.721 8.707 35.801 1.00 47.06 98 LYS A C 1
ATOM 748 O O . LYS A 1 98 ? -39.960 9.620 35.488 1.00 47.06 98 LYS A O 1
ATOM 753 N N . GLU A 1 99 ? -42.035 8.846 35.960 1.00 52.91 99 GLU A N 1
ATOM 754 C CA . GLU A 1 99 ? -42.750 10.120 35.941 1.00 52.91 99 GLU A CA 1
ATOM 755 C C . GLU A 1 99 ? -42.206 11.054 37.023 1.00 52.91 99 GLU A C 1
ATOM 757 O O . GLU A 1 99 ? -42.217 10.740 38.214 1.00 52.91 99 GLU A O 1
ATOM 762 N N . ASN A 1 100 ? -41.733 12.218 36.593 1.00 50.47 100 ASN A N 1
ATOM 763 C CA . ASN A 1 100 ? -41.620 13.392 37.439 1.00 50.47 100 ASN A CA 1
ATOM 764 C C . ASN A 1 100 ? -41.891 14.620 36.560 1.00 50.47 100 ASN A C 1
ATOM 766 O O . ASN A 1 100 ? -41.367 14.708 35.446 1.00 50.47 100 ASN A O 1
ATOM 770 N N . ASP A 1 101 ? -42.722 15.540 37.049 1.00 58.38 101 ASP A N 1
ATOM 771 C CA . ASP A 1 101 ? -43.453 16.574 36.288 1.00 58.38 101 ASP A CA 1
ATOM 772 C C . ASP A 1 101 ? -42.600 17.726 35.710 1.00 58.38 101 ASP A C 1
ATOM 774 O O . ASP A 1 101 ? -43.091 18.813 35.426 1.00 58.38 101 ASP A O 1
ATOM 778 N N . ASN A 1 102 ? -41.316 17.481 35.458 1.00 63.06 102 ASN A N 1
ATOM 779 C CA . ASN A 1 102 ? -40.475 18.259 34.551 1.00 63.06 102 ASN A CA 1
ATOM 780 C C . ASN A 1 102 ? -39.529 17.287 33.828 1.00 63.06 102 ASN A C 1
ATOM 782 O O . ASN A 1 102 ? -38.356 17.154 34.173 1.00 63.06 102 ASN A O 1
ATOM 786 N N . SER A 1 103 ? -40.067 16.557 32.846 1.00 69.00 103 SER A N 1
ATOM 787 C CA . SER A 1 103 ? -39.343 15.525 32.091 1.00 69.00 103 SER A CA 1
ATOM 788 C C . SER A 1 103 ? -38.395 16.149 31.054 1.00 69.00 103 SER A C 1
ATOM 790 O O . SER A 1 103 ? -38.674 16.201 29.853 1.00 69.00 103 SER A O 1
ATOM 792 N N . THR A 1 104 ? -37.268 16.686 31.522 1.00 71.88 104 THR A N 1
ATOM 793 C CA . THR A 1 104 ? -36.133 17.075 30.678 1.00 71.88 104 THR A CA 1
ATOM 794 C C . THR A 1 104 ? -35.167 15.901 30.528 1.00 71.88 104 THR A C 1
ATOM 796 O O . THR A 1 104 ? -34.558 15.441 31.490 1.00 71.88 104 THR A O 1
ATOM 799 N N . MET A 1 105 ? -34.996 15.425 29.292 1.00 73.50 105 MET A N 1
ATOM 800 C CA . MET A 1 105 ? -33.950 14.464 28.935 1.00 73.50 105 MET A CA 1
ATOM 801 C C . MET A 1 105 ? -32.677 15.227 28.555 1.00 73.50 105 MET A C 1
ATOM 803 O O . MET A 1 105 ? -32.649 15.918 27.536 1.00 73.50 105 MET A O 1
ATOM 807 N N . THR A 1 106 ? -31.621 15.087 29.355 1.00 81.00 106 THR A N 1
ATOM 808 C CA . THR A 1 106 ? -30.3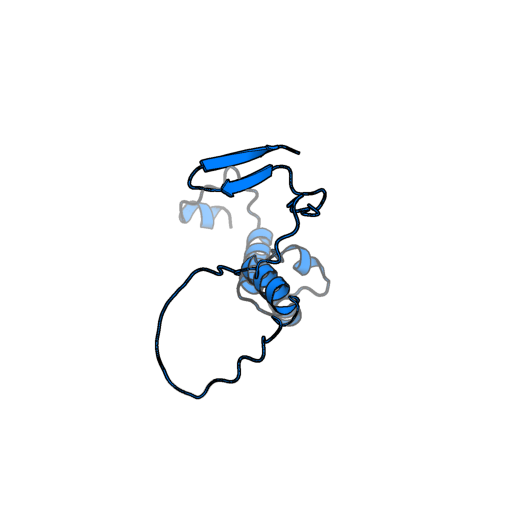06 15.681 29.071 1.00 81.00 106 THR A CA 1
ATOM 809 C C . THR A 1 106 ? -29.404 14.656 28.392 1.00 81.00 106 THR A C 1
ATOM 811 O O . THR A 1 106 ? -29.218 13.554 28.904 1.00 81.00 106 THR A O 1
ATOM 814 N N . ILE A 1 107 ? -28.816 15.024 27.252 1.00 82.88 107 ILE A N 1
ATOM 815 C CA . ILE A 1 107 ? -27.846 14.203 26.518 1.00 82.88 107 ILE A CA 1
ATOM 816 C C . ILE A 1 107 ? -26.544 14.996 26.423 1.00 82.88 107 ILE A C 1
ATOM 818 O O . ILE A 1 107 ? -26.523 16.078 25.842 1.00 82.88 107 ILE A O 1
ATOM 822 N N . ASN A 1 108 ? -25.456 14.457 26.977 1.00 84.62 108 ASN A N 1
ATOM 823 C CA . ASN A 1 108 ? -24.122 15.029 26.797 1.00 84.62 108 ASN A CA 1
ATOM 824 C C . ASN A 1 108 ? -23.570 14.602 25.437 1.00 84.62 108 ASN A C 1
ATOM 826 O O . ASN A 1 108 ? -23.352 13.416 25.188 1.00 84.62 108 ASN A O 1
ATOM 830 N N . VAL A 1 109 ? -23.357 15.577 24.560 1.00 85.69 109 VAL A N 1
ATOM 831 C CA . VAL A 1 109 ? -22.911 15.368 23.183 1.00 85.69 109 VAL A CA 1
ATOM 832 C C . VAL A 1 109 ? -21.415 15.713 23.087 1.00 85.69 109 VAL A C 1
ATOM 834 O O . VAL A 1 109 ? -21.035 16.809 23.495 1.00 85.69 109 VAL A O 1
ATOM 837 N N . PRO A 1 110 ? -20.541 14.814 22.589 1.00 88.00 110 PRO A N 1
ATOM 838 C CA . PRO A 1 110 ? -19.124 15.118 22.377 1.00 88.00 110 PRO A CA 1
ATOM 839 C C . PRO A 1 110 ? -18.900 16.261 21.375 1.00 88.00 110 PRO A C 1
ATOM 841 O O . PRO A 1 110 ? -19.638 16.378 20.400 1.00 88.00 110 PRO A O 1
ATOM 844 N N . ASN A 1 111 ? -17.810 17.019 21.539 1.00 87.81 111 ASN A N 1
ATOM 845 C CA . ASN A 1 111 ? -17.480 18.202 20.719 1.00 87.81 111 ASN A CA 1
ATOM 846 C C . ASN A 1 111 ? -17.324 17.941 19.207 1.00 87.81 111 ASN A C 1
ATOM 848 O O . ASN A 1 111 ? -17.218 18.884 18.434 1.00 87.81 111 ASN A O 1
ATOM 852 N N . CYS A 1 112 ? -17.242 16.682 18.774 1.00 87.00 112 CYS A N 1
ATOM 853 C CA . CYS A 1 112 ? -17.136 16.311 17.363 1.00 87.00 112 CYS A CA 1
ATOM 854 C C . CYS A 1 112 ? -18.494 16.114 16.668 1.00 87.00 112 CYS A C 1
ATOM 856 O O . CYS A 1 112 ? -18.524 15.801 15.477 1.00 87.00 112 CYS A O 1
ATOM 858 N N . ILE A 1 113 ? -19.610 16.250 17.391 1.00 90.31 113 ILE A N 1
ATOM 859 C CA . ILE A 1 113 ? -20.958 16.106 16.842 1.00 90.31 113 ILE A CA 1
ATOM 860 C C . ILE A 1 113 ? -21.561 17.491 16.621 1.00 90.31 113 ILE A C 1
ATOM 862 O O . ILE A 1 113 ? -21.939 18.170 17.567 1.00 90.31 113 ILE A O 1
ATOM 866 N N . ASN A 1 114 ? -21.743 17.847 15.352 1.00 91.19 114 ASN A N 1
ATOM 867 C CA . ASN A 1 114 ? -22.303 19.144 14.949 1.00 91.19 114 ASN A CA 1
ATOM 868 C C . ASN A 1 114 ? -23.817 19.074 14.681 1.00 91.19 114 ASN A C 1
ATOM 870 O O . ASN A 1 114 ? -24.440 20.054 14.278 1.00 91.19 114 ASN A O 1
ATOM 874 N N . LYS A 1 115 ? -24.416 17.879 14.791 1.00 91.62 115 LYS A N 1
ATOM 875 C CA . LYS A 1 115 ? -25.805 17.638 14.394 1.00 91.62 115 LYS A CA 1
ATOM 876 C C . LYS A 1 115 ? -26.458 16.541 15.217 1.00 91.62 115 LYS A C 1
ATOM 878 O O . LYS A 1 115 ? -25.983 15.408 15.242 1.00 91.62 115 LYS A O 1
ATOM 883 N N . VAL A 1 116 ? -27.603 16.861 15.810 1.00 90.31 116 VAL A N 1
ATOM 884 C CA . VAL A 1 116 ? -28.441 15.935 16.576 1.00 90.31 116 VAL A CA 1
ATOM 885 C C . VAL A 1 116 ? -29.828 15.867 15.945 1.00 90.31 116 VAL A C 1
ATOM 887 O O . VAL A 1 116 ? -30.444 16.886 15.634 1.00 90.31 116 VAL A O 1
ATOM 890 N N . VAL A 1 117 ? -30.331 14.648 15.741 1.00 92.12 117 VAL A N 1
ATOM 891 C CA . VAL A 1 117 ? -31.665 14.399 15.182 1.00 92.12 117 VAL A CA 1
ATOM 892 C C . VAL A 1 117 ? -32.488 13.605 16.189 1.00 92.12 117 VAL A C 1
ATOM 894 O O . VAL A 1 117 ? -32.103 12.503 16.567 1.00 92.12 117 VAL A O 1
ATOM 897 N N . ILE A 1 118 ? -33.630 14.155 16.600 1.00 92.62 118 ILE A N 1
ATOM 898 C CA . ILE A 1 118 ? -34.543 13.554 17.578 1.00 92.62 118 ILE A CA 1
ATOM 899 C C . ILE A 1 118 ? -35.861 13.220 16.878 1.00 92.62 118 ILE A C 1
ATOM 901 O O . ILE A 1 118 ? -36.430 14.060 16.180 1.00 92.62 118 ILE A O 1
ATOM 905 N N . PHE A 1 119 ? -36.372 12.006 17.083 1.00 90.31 119 PHE A N 1
ATOM 906 C CA . PHE A 1 119 ? -37.697 11.599 16.619 1.00 90.31 119 PHE A CA 1
ATOM 907 C C . PHE A 1 119 ? -38.646 11.502 17.813 1.00 90.31 119 PHE A C 1
ATOM 909 O O . PHE A 1 119 ? -38.428 10.691 18.708 1.00 90.31 119 PHE A O 1
ATOM 916 N N . LYS A 1 120 ? -39.702 12.322 17.832 1.00 88.31 120 LYS A N 1
ATOM 917 C CA . LYS A 1 120 ? -40.726 12.308 18.889 1.00 88.31 120 LYS A CA 1
ATOM 918 C C . LYS A 1 120 ? -42.112 12.414 18.268 1.00 88.31 120 LYS A C 1
ATOM 920 O O . LYS A 1 120 ? -42.363 13.325 17.484 1.00 88.31 120 LYS A O 1
ATOM 925 N N . ASN A 1 121 ? -43.011 11.488 18.610 1.00 90.38 121 ASN A N 1
ATOM 926 C CA . ASN A 1 121 ? -44.392 11.435 18.103 1.00 90.38 121 ASN A CA 1
ATOM 927 C C . ASN A 1 121 ? -44.475 11.515 16.564 1.00 90.38 121 ASN A C 1
ATOM 929 O O . ASN A 1 121 ? -45.279 12.262 16.011 1.00 90.38 121 ASN A O 1
ATOM 933 N N . GLY A 1 122 ? -43.570 10.815 15.869 1.00 87.81 122 GLY A N 1
ATOM 934 C CA . GLY A 1 122 ? -43.482 10.826 14.403 1.00 87.81 122 GLY A CA 1
ATOM 935 C C . GLY A 1 122 ? -42.916 12.115 13.791 1.00 87.81 122 GLY A C 1
ATOM 936 O O . GLY A 1 122 ? -42.773 12.195 12.574 1.00 87.81 122 GLY A O 1
ATOM 937 N N . LYS A 1 123 ? -42.557 13.117 14.601 1.00 89.75 123 LY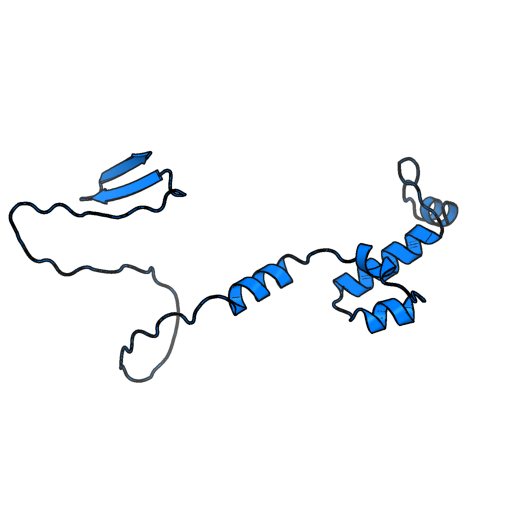S A N 1
ATOM 938 C CA . LYS A 1 123 ? -41.922 14.358 14.145 1.00 89.75 123 LYS A CA 1
ATOM 939 C C . LYS A 1 123 ? -40.409 14.273 14.281 1.00 89.75 123 LYS A C 1
ATOM 941 O O . LYS A 1 123 ? -39.889 13.757 15.271 1.00 89.75 123 LYS A O 1
ATOM 946 N N . ARG A 1 124 ? -39.714 14.812 13.279 1.00 92.06 124 ARG A N 1
ATOM 947 C CA . ARG A 1 124 ? -38.255 14.921 13.236 1.00 92.06 124 ARG A CA 1
ATOM 948 C C . ARG A 1 124 ? -37.832 16.317 13.685 1.00 92.06 124 ARG A C 1
ATOM 950 O O . ARG A 1 124 ? -38.210 17.301 13.058 1.00 92.06 124 ARG A O 1
ATOM 957 N N . TYR A 1 125 ? -37.011 16.380 14.722 1.00 90.69 125 TYR A N 1
ATOM 958 C CA . TYR A 1 125 ? -36.375 17.594 15.221 1.00 90.69 125 TYR A CA 1
ATOM 959 C C . TYR A 1 125 ? -34.891 17.530 14.889 1.00 90.69 125 TYR A C 1
ATOM 961 O O . TYR A 1 125 ? -34.255 16.494 15.078 1.00 90.69 125 TYR A O 1
ATOM 969 N N . CYS A 1 126 ?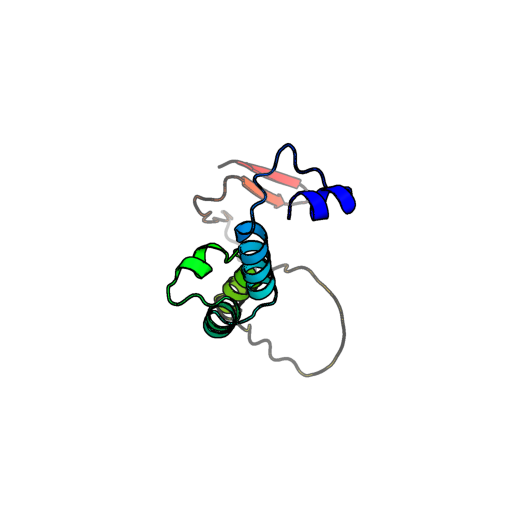 -34.350 18.617 14.355 1.00 90.19 126 CYS A N 1
ATOM 970 C CA . CYS A 1 126 ? -32.960 18.702 13.947 1.00 90.19 126 CYS A CA 1
ATOM 971 C C . CYS A 1 126 ? -32.322 19.889 14.655 1.00 90.19 126 CYS A C 1
ATOM 973 O O . CYS A 1 126 ? -32.802 21.009 14.502 1.00 90.19 126 CYS A O 1
ATOM 975 N N . LEU A 1 127 ? -31.265 19.628 15.414 1.00 88.12 127 LEU A N 1
ATOM 976 C CA . LEU A 1 127 ? -30.481 20.645 16.094 1.00 88.12 127 LEU A CA 1
ATOM 977 C C . LEU A 1 127 ? -29.060 20.611 15.535 1.00 88.12 127 LEU A C 1
ATOM 979 O O . LEU A 1 127 ? -28.439 19.549 15.495 1.00 88.12 127 LEU A O 1
ATOM 983 N N . GLU A 1 128 ? -28.576 21.760 15.085 1.00 86.19 128 GLU A N 1
ATOM 984 C CA . GLU A 1 128 ? -27.168 21.970 14.749 1.00 86.19 128 GLU A CA 1
ATOM 985 C C . GLU A 1 128 ? -26.544 22.720 15.930 1.00 86.19 128 GLU A C 1
ATOM 987 O O . GLU A 1 128 ? -27.134 23.691 16.412 1.00 86.19 128 GLU A O 1
ATOM 992 N N . ILE A 1 129 ? -25.448 22.176 16.466 1.00 82.19 129 ILE A N 1
ATOM 993 C CA . ILE A 1 129 ? -24.797 22.596 17.720 1.00 82.19 129 ILE A CA 1
ATOM 994 C C . ILE A 1 129 ? -23.381 23.058 17.398 1.00 82.19 129 ILE A C 1
ATOM 996 O O . ILE A 1 129 ? -22.755 22.397 16.535 1.00 82.19 129 ILE A O 1
#

Organism: Mytilus galloprovincialis (NCBI:txid29158)

Foldseek 3Di:
DVVVCVVVVHDCPPPPDDPVVVLLVQLLVCLVVVDDPVVSCVVSVNPDCPSVVSHDDDVVVVVVVVVVPDPPDPPPPPDDDDDDDDDDDDPDDDDDDDDDPPDDDDDDDDPVDQWDWDADPNDIDIDGD

Radius of gyration: 28.4 Å; chains: 1; bounding box: 65×46×65 Å